Protein AF-A0A7X6T8M3-F1 (afdb_monomer)

Solvent-accessible surface area (backbone atoms only — not comparable to full-atom values): 5014 Å² total; per-residue (Å²): 136,89,83,80,79,85,68,85,74,80,83,73,79,74,70,76,72,84,44,70,64,59,55,50,49,49,52,52,49,52,52,49,50,52,42,62,74,58,28,73,69,47,51,51,49,48,53,50,48,48,52,50,46,46,51,53,44,51,53,36,64,70,35,56,64,57,44,46,52,52,45,45,69,76,47,71,84,80,86,86,129

Foldseek 3Di:
DDDDDDDDDPPPPCPPDCPVVVVVCVVVVVVVVVCVVCDPVNVVVVVVCCVVCCVVVVVCVVPVVNVVVVCCVVPPDDDDD

Secondary structure (DSSP, 8-state):
--------------PPP--HHHHHHHHHHHHHHHHHHH-HHHHHHHHHHHHHHHHHHHHHHH-HHHHHHHHHHHS------

Sequence (81 aa):
MQRPDQAGKPNRGGRPPLSSGVVGALIMFVFALLWVIFGFWKLLFILVLTLVGYYVGFRYFCDRDAIRKLIDRILPPGMFR

Structure (mmCIF, N/CA/C/O backbone):
data_AF-A0A7X6T8M3-F1
#
_entry.id   AF-A0A7X6T8M3-F1
#
loop_
_atom_site.group_PDB
_atom_site.id
_atom_site.type_symbol
_atom_site.label_atom_id
_atom_site.label_alt_id
_atom_site.label_comp_id
_atom_site.label_asym_id
_atom_site.label_entity_id
_atom_site.label_seq_id
_atom_site.pdbx_PDB_ins_code
_atom_site.Cartn_x
_atom_site.Cartn_y
_atom_site.Cartn_z
_atom_site.occupancy
_atom_site.B_iso_or_equiv
_atom_site.auth_seq_id
_atom_site.auth_comp_id
_atom_site.auth_asym_id
_atom_site.auth_atom_id
_atom_site.pdbx_PDB_model_num
ATOM 1 N N . MET A 1 1 ? 39.852 19.791 -59.093 1.00 51.00 1 MET A N 1
ATOM 2 C CA . MET A 1 1 ? 39.105 20.486 -58.022 1.00 51.00 1 MET A CA 1
ATOM 3 C C . MET A 1 1 ? 38.759 19.477 -56.940 1.00 51.00 1 MET A C 1
ATOM 5 O O . MET A 1 1 ? 37.777 18.758 -57.063 1.00 51.00 1 MET A O 1
ATOM 9 N N . GLN A 1 2 ? 39.628 19.360 -55.934 1.00 51.16 2 GLN A N 1
ATOM 10 C CA . GLN A 1 2 ? 39.369 18.578 -54.727 1.00 51.16 2 GLN A CA 1
ATOM 11 C C . GLN A 1 2 ? 38.256 19.253 -53.923 1.00 51.16 2 GLN A C 1
ATOM 13 O O . GLN A 1 2 ? 38.343 20.442 -53.628 1.00 51.16 2 GLN A O 1
ATOM 18 N N . ARG A 1 3 ? 37.228 18.491 -53.551 1.00 69.12 3 ARG A N 1
ATOM 19 C CA . ARG A 1 3 ? 36.410 18.800 -52.379 1.00 69.12 3 ARG A CA 1
ATOM 20 C C . ARG A 1 3 ? 36.765 17.793 -51.302 1.00 69.12 3 ARG A C 1
ATOM 22 O O . ARG A 1 3 ? 36.267 16.669 -51.374 1.00 69.12 3 ARG A O 1
ATOM 29 N N . PRO A 1 4 ? 37.623 18.147 -50.348 1.00 62.47 4 PRO A N 1
ATOM 30 C CA . PRO A 1 4 ? 37.765 17.347 -49.165 1.00 62.47 4 PRO A CA 1
ATOM 31 C C . PRO A 1 4 ? 36.831 17.933 -48.083 1.00 62.47 4 PRO A C 1
ATOM 33 O O . PRO A 1 4 ? 36.465 19.108 -48.098 1.00 62.47 4 PRO A O 1
ATOM 36 N N . ASP A 1 5 ? 36.413 17.058 -47.174 1.00 61.34 5 ASP A N 1
ATOM 37 C CA . ASP A 1 5 ? 35.991 17.416 -45.815 1.00 61.34 5 ASP A CA 1
ATOM 38 C C . ASP A 1 5 ? 34.520 17.799 -45.616 1.00 61.34 5 ASP A C 1
ATOM 40 O O . ASP A 1 5 ? 34.158 18.778 -44.964 1.00 61.34 5 ASP A O 1
ATOM 44 N N . GLN A 1 6 ? 33.640 16.916 -46.093 1.00 62.16 6 GLN A N 1
ATOM 45 C CA . GLN A 1 6 ? 32.356 16.678 -45.434 1.00 62.16 6 GLN A CA 1
ATOM 46 C C . GLN A 1 6 ? 32.586 16.389 -43.943 1.00 62.16 6 GLN A C 1
ATOM 48 O O . GLN A 1 6 ? 33.018 15.303 -43.561 1.00 62.16 6 GLN A O 1
ATOM 53 N N . ALA A 1 7 ? 32.276 17.400 -43.134 1.00 61.38 7 ALA A N 1
ATOM 54 C CA . ALA A 1 7 ? 31.537 17.306 -41.884 1.00 61.38 7 ALA A CA 1
ATOM 55 C C . ALA A 1 7 ? 31.858 16.072 -41.026 1.00 61.38 7 ALA A C 1
ATOM 57 O O . ALA A 1 7 ? 31.228 15.016 -41.139 1.00 61.38 7 ALA A O 1
ATOM 58 N N . GLY A 1 8 ? 32.785 16.256 -40.083 1.00 61.94 8 GLY A N 1
ATOM 59 C CA . GLY A 1 8 ? 32.937 15.363 -38.942 1.00 61.94 8 GLY A CA 1
ATOM 60 C C . GLY A 1 8 ? 31.579 15.128 -38.279 1.00 61.94 8 GLY A C 1
ATOM 61 O O . GLY A 1 8 ? 30.976 16.039 -37.711 1.00 61.94 8 GLY A O 1
ATOM 62 N N . LYS A 1 9 ? 31.075 13.895 -38.394 1.00 66.19 9 LYS A N 1
ATOM 63 C CA . LYS A 1 9 ? 29.848 13.447 -37.735 1.00 66.19 9 LYS A CA 1
ATOM 64 C C . LYS A 1 9 ? 29.974 13.689 -36.226 1.00 66.19 9 LYS A C 1
ATOM 66 O O . LYS A 1 9 ? 30.934 13.201 -35.626 1.00 66.19 9 LYS A O 1
ATOM 71 N N . PRO A 1 10 ? 29.003 14.354 -35.580 1.00 62.78 10 PRO A N 1
ATOM 72 C CA . PRO A 1 10 ? 29.000 14.458 -34.134 1.00 62.78 10 PRO A CA 1
ATOM 73 C C . PRO A 1 10 ? 28.816 13.058 -33.547 1.00 62.78 10 PRO A C 1
ATOM 75 O O . PRO A 1 10 ? 27.836 12.364 -33.834 1.00 62.78 10 PRO A O 1
ATOM 78 N N . ASN A 1 11 ? 29.780 12.651 -32.725 1.00 66.56 11 ASN A N 1
ATOM 79 C CA . ASN A 1 11 ? 29.712 11.463 -31.893 1.00 66.56 11 ASN A CA 1
ATOM 80 C C . ASN A 1 11 ? 28.603 11.679 -30.851 1.00 66.56 11 ASN A C 1
ATOM 82 O O . ASN A 1 11 ? 28.824 12.217 -29.767 1.00 66.56 11 ASN A O 1
ATOM 86 N N . ARG A 1 12 ? 27.363 11.344 -31.225 1.00 64.75 12 ARG A N 1
ATOM 87 C CA . ARG A 1 12 ? 26.234 11.290 -30.300 1.00 64.75 12 ARG A CA 1
ATOM 88 C C . ARG A 1 12 ? 26.439 10.065 -29.423 1.00 64.75 12 ARG A C 1
ATOM 90 O O . ARG A 1 12 ? 25.941 8.988 -29.735 1.00 64.75 12 ARG A O 1
ATOM 97 N N . GLY A 1 13 ? 27.176 10.262 -28.332 1.00 56.84 13 GLY A N 1
ATOM 98 C CA . GLY A 1 13 ? 27.144 9.392 -27.168 1.00 56.84 13 GLY A CA 1
ATOM 99 C C . GLY A 1 13 ? 25.695 9.259 -26.716 1.00 56.84 13 GLY A C 1
ATOM 100 O O . GLY A 1 13 ? 25.169 10.110 -25.998 1.00 56.84 13 GLY A O 1
ATOM 101 N N . GLY A 1 14 ? 25.031 8.223 -27.223 1.00 55.22 14 GLY A N 1
ATOM 102 C CA . GLY A 1 14 ? 23.678 7.855 -26.860 1.00 55.22 14 GLY A CA 1
ATOM 103 C C . GLY A 1 14 ? 23.695 7.394 -25.417 1.00 55.22 14 GLY A C 1
ATOM 104 O O . GLY A 1 14 ? 23.910 6.221 -25.137 1.00 55.22 14 GLY A O 1
ATOM 105 N N . ARG A 1 15 ? 23.484 8.329 -24.490 1.00 63.56 15 ARG A N 1
ATOM 106 C CA . ARG A 1 15 ? 22.990 7.976 -23.163 1.00 63.56 15 ARG A CA 1
ATOM 107 C C . ARG A 1 15 ? 21.671 7.244 -23.412 1.00 63.56 15 ARG A C 1
ATOM 109 O O . ARG A 1 15 ? 20.804 7.853 -24.043 1.00 63.56 15 ARG A O 1
ATOM 116 N N . PRO A 1 16 ? 21.525 5.966 -23.023 1.00 60.78 16 PRO A N 1
ATOM 117 C CA . PRO A 1 16 ? 20.273 5.262 -23.233 1.00 60.78 16 PRO A CA 1
ATOM 118 C C . PRO A 1 16 ? 19.180 6.079 -22.533 1.00 60.78 16 PRO A C 1
ATOM 120 O O . PRO A 1 16 ? 19.281 6.294 -21.321 1.00 60.78 16 PRO A O 1
ATOM 123 N N . PRO A 1 17 ? 18.175 6.608 -23.258 1.00 61.03 17 PRO A N 1
ATOM 124 C CA . PRO A 1 17 ? 17.016 7.165 -22.592 1.00 61.03 17 PRO A CA 1
ATOM 125 C C . PRO A 1 17 ? 16.416 6.001 -21.817 1.00 61.03 17 PRO A C 1
ATOM 127 O O . PRO A 1 17 ? 16.197 4.932 -22.390 1.00 61.03 17 PRO A O 1
ATOM 130 N N . LEU A 1 18 ? 16.253 6.178 -20.508 1.00 60.81 18 LEU A N 1
ATOM 131 C CA . LEU A 1 18 ? 15.622 5.207 -19.624 1.00 60.81 18 LEU A CA 1
ATOM 132 C C . LEU A 1 18 ? 14.243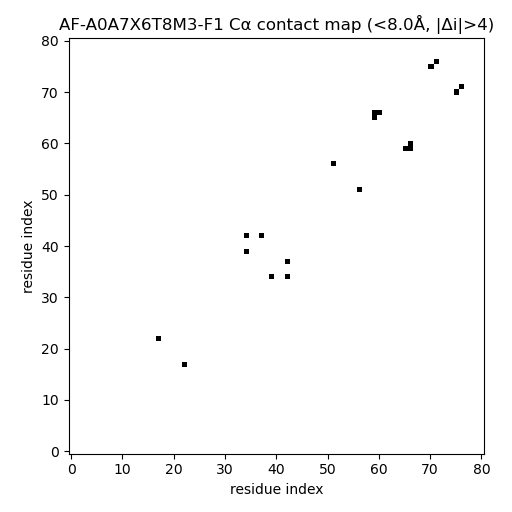 4.917 -20.210 1.00 60.81 18 LEU A C 1
ATOM 134 O O . LEU A 1 18 ? 13.309 5.705 -20.062 1.00 60.81 18 LEU A O 1
ATOM 138 N N . SER A 1 19 ? 14.170 3.847 -21.000 1.00 67.62 19 SER A N 1
ATOM 139 C CA . SER A 1 19 ? 12.979 3.521 -21.755 1.00 67.62 19 SER A CA 1
ATOM 140 C C . SER A 1 19 ? 11.893 3.220 -20.738 1.00 67.62 19 SER A C 1
ATOM 142 O O . SER A 1 19 ? 12.139 2.582 -19.711 1.00 67.62 19 SER A O 1
ATOM 144 N N . SER A 1 20 ? 10.676 3.677 -21.003 1.00 75.94 20 SER A N 1
ATOM 145 C CA . SER A 1 20 ? 9.522 3.405 -20.145 1.00 75.94 20 SER A CA 1
ATOM 146 C C . SER A 1 20 ? 9.357 1.899 -19.871 1.00 75.94 20 SER A C 1
ATOM 148 O O . SER A 1 20 ? 8.844 1.515 -18.824 1.00 75.94 20 SER A O 1
ATOM 150 N N . GLY A 1 21 ? 9.875 1.047 -20.767 1.00 81.06 21 GLY A N 1
ATOM 151 C CA . GLY A 1 21 ? 9.963 -0.401 -20.586 1.00 81.06 21 GLY A CA 1
ATOM 152 C C . GLY A 1 21 ? 10.912 -0.846 -19.468 1.00 81.06 21 GLY A C 1
ATOM 153 O O . GLY A 1 21 ? 10.550 -1.734 -18.703 1.00 81.06 21 GLY A O 1
ATOM 154 N N . VAL A 1 22 ? 12.082 -0.218 -19.308 1.00 86.81 22 VAL A N 1
ATOM 155 C CA . 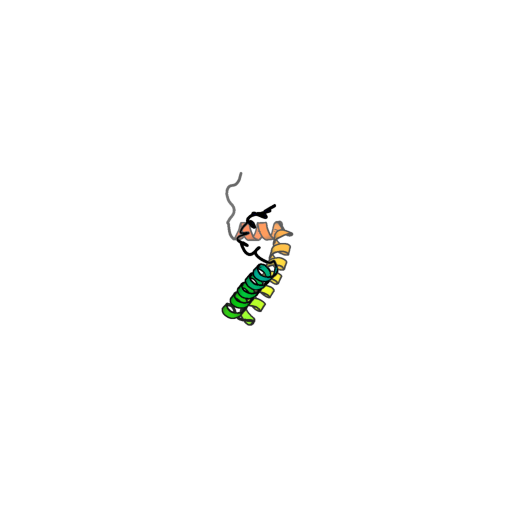VAL A 1 22 ? 13.011 -0.535 -18.204 1.00 86.81 22 VAL A CA 1
ATOM 156 C C . VAL A 1 22 ? 12.412 -0.123 -16.862 1.00 86.81 22 VAL A C 1
ATOM 158 O O . VAL A 1 22 ? 12.511 -0.871 -15.893 1.00 86.81 22 VAL A O 1
ATOM 161 N N . VAL A 1 23 ? 11.733 1.026 -16.809 1.00 87.62 23 VAL A N 1
ATOM 162 C CA . VAL A 1 23 ? 11.051 1.485 -15.589 1.00 87.62 23 VAL A CA 1
ATOM 163 C C . VAL A 1 23 ? 9.904 0.541 -15.223 1.00 87.62 23 VAL A C 1
ATOM 165 O O . VAL A 1 23 ? 9.811 0.111 -14.077 1.00 87.62 23 VAL A O 1
ATOM 168 N N . GLY A 1 24 ? 9.073 0.152 -16.196 1.00 90.75 24 GLY A N 1
ATOM 169 C CA . GLY A 1 24 ? 7.986 -0.804 -15.971 1.00 90.75 24 GLY A CA 1
ATOM 170 C C . GLY A 1 24 ? 8.487 -2.179 -15.520 1.00 90.75 24 GLY A C 1
ATOM 171 O O . GLY A 1 24 ? 7.955 -2.746 -14.565 1.00 90.75 24 GLY A O 1
ATOM 172 N N . ALA A 1 25 ? 9.550 -2.683 -16.152 1.00 91.06 25 ALA A N 1
ATOM 173 C CA . ALA A 1 25 ? 10.177 -3.944 -15.772 1.00 91.06 25 ALA A CA 1
ATOM 174 C C . ALA A 1 25 ? 10.753 -3.885 -14.351 1.00 91.06 25 ALA A C 1
ATOM 176 O O . ALA A 1 25 ? 10.545 -4.816 -13.579 1.00 91.06 25 ALA A O 1
ATOM 177 N N . LEU A 1 26 ? 11.415 -2.785 -13.977 1.00 92.94 26 LEU A N 1
ATOM 178 C CA . LEU A 1 26 ? 11.968 -2.610 -12.635 1.00 92.94 26 LEU A CA 1
ATOM 179 C C . LEU A 1 26 ? 10.865 -2.572 -11.571 1.00 92.94 26 LEU A C 1
ATOM 181 O O . LEU A 1 26 ? 10.989 -3.230 -10.541 1.00 92.94 26 LEU A O 1
ATOM 185 N N . ILE A 1 27 ? 9.769 -1.854 -11.835 1.00 93.44 27 ILE A N 1
ATOM 186 C CA . ILE A 1 27 ? 8.629 -1.776 -10.914 1.00 93.44 27 ILE A CA 1
ATOM 187 C C . ILE A 1 27 ? 8.028 -3.165 -10.702 1.00 93.44 27 ILE A C 1
ATOM 189 O O . ILE A 1 27 ? 7.885 -3.593 -9.559 1.00 93.44 27 ILE A O 1
ATOM 193 N N . MET A 1 28 ? 7.722 -3.890 -11.781 1.00 89.94 28 MET A N 1
ATOM 194 C CA . MET A 1 28 ? 7.120 -5.223 -11.678 1.00 89.94 28 MET A CA 1
ATOM 195 C C . MET A 1 28 ? 8.076 -6.250 -11.074 1.00 89.94 28 MET A C 1
ATOM 197 O O . MET A 1 28 ? 7.639 -7.107 -10.313 1.00 89.94 28 MET A O 1
ATOM 201 N N . PHE A 1 29 ? 9.376 -6.144 -11.349 1.00 92.75 29 PHE A N 1
ATOM 202 C CA . PHE A 1 29 ? 10.391 -6.999 -10.743 1.00 92.75 29 PHE A CA 1
ATOM 203 C C . PHE A 1 29 ? 10.465 -6.795 -9.228 1.00 92.75 29 PHE A C 1
ATOM 205 O O . PHE A 1 29 ? 10.425 -7.766 -8.478 1.00 92.75 29 PHE A O 1
ATOM 212 N N . VAL A 1 30 ? 10.496 -5.541 -8.765 1.00 91.94 30 VAL A N 1
ATOM 213 C CA . VAL A 1 30 ? 10.473 -5.217 -7.332 1.00 91.94 30 VAL A CA 1
ATOM 214 C C . VAL A 1 30 ? 9.165 -5.694 -6.700 1.00 91.94 30 VAL A C 1
ATOM 216 O O . VAL A 1 30 ? 9.193 -6.343 -5.658 1.00 91.94 30 VAL A O 1
ATOM 219 N N . PHE A 1 31 ? 8.026 -5.458 -7.352 1.00 89.69 31 PHE A N 1
ATOM 220 C CA . PHE A 1 31 ? 6.721 -5.896 -6.856 1.00 89.69 31 PHE A CA 1
ATOM 221 C C . PHE A 1 31 ? 6.631 -7.424 -6.732 1.00 89.69 31 PHE A C 1
ATOM 223 O O . PHE A 1 31 ? 6.169 -7.940 -5.715 1.00 89.69 31 PHE A O 1
ATOM 230 N N . ALA A 1 32 ? 7.127 -8.155 -7.732 1.00 87.50 32 ALA A N 1
ATOM 231 C CA . ALA A 1 32 ? 7.199 -9.611 -7.720 1.00 87.50 32 ALA A CA 1
ATOM 232 C C . ALA A 1 32 ? 8.150 -10.126 -6.632 1.00 87.50 32 ALA A C 1
ATOM 234 O O . ALA A 1 32 ? 7.829 -11.092 -5.943 1.00 87.50 32 ALA A O 1
ATOM 235 N N . LEU A 1 33 ? 9.293 -9.466 -6.428 1.00 89.69 33 LEU A N 1
ATOM 236 C CA . LEU A 1 33 ? 10.242 -9.838 -5.383 1.00 89.69 33 LEU A CA 1
ATOM 237 C C . LEU A 1 33 ? 9.629 -9.650 -3.987 1.00 89.69 33 LEU A C 1
ATOM 239 O O . LEU A 1 33 ? 9.720 -10.550 -3.152 1.00 89.69 33 LEU A O 1
ATOM 243 N N . LEU A 1 34 ? 8.927 -8.533 -3.756 1.00 84.19 34 LEU A N 1
ATOM 244 C CA . LEU A 1 34 ? 8.147 -8.313 -2.533 1.00 84.19 34 LEU A CA 1
ATOM 245 C C . LEU A 1 34 ? 7.071 -9.394 -2.354 1.00 84.19 34 LEU A C 1
ATOM 247 O O . LEU A 1 34 ? 6.915 -9.920 -1.252 1.00 84.19 34 LEU A O 1
ATOM 251 N N . TRP A 1 35 ? 6.366 -9.756 -3.431 1.00 84.38 35 TRP A N 1
ATOM 252 C CA . TRP A 1 35 ? 5.349 -10.810 -3.417 1.00 84.38 35 TRP A CA 1
ATOM 253 C C . TRP A 1 35 ? 5.934 -12.168 -3.021 1.00 84.38 35 TRP A C 1
ATOM 255 O O . TRP A 1 35 ? 5.335 -12.888 -2.224 1.00 84.38 35 TRP A O 1
ATOM 265 N N . VAL A 1 36 ? 7.108 -12.526 -3.545 1.00 82.44 36 VAL A N 1
ATOM 266 C CA . VAL A 1 36 ? 7.788 -13.793 -3.241 1.00 82.44 36 VAL A CA 1
ATOM 267 C C . VAL A 1 36 ? 8.298 -13.823 -1.797 1.00 82.44 36 VAL A C 1
ATOM 269 O O . VAL A 1 36 ? 8.123 -14.837 -1.125 1.00 82.44 36 VAL A O 1
ATOM 272 N N . ILE A 1 37 ? 8.867 -12.720 -1.291 1.00 80.00 37 ILE A N 1
ATOM 273 C CA . ILE A 1 37 ? 9.400 -12.634 0.082 1.00 80.00 37 ILE A CA 1
ATOM 274 C C . ILE A 1 37 ? 8.277 -12.701 1.126 1.00 80.00 37 ILE A C 1
ATOM 276 O O . ILE A 1 37 ? 8.386 -13.417 2.124 1.00 80.00 37 ILE A O 1
ATOM 280 N N . PHE A 1 38 ? 7.181 -11.970 0.912 1.00 74.50 38 PHE A N 1
ATOM 281 C CA . PHE A 1 38 ? 6.017 -12.054 1.795 1.00 74.50 38 PHE A CA 1
ATOM 282 C C . PHE A 1 38 ? 5.271 -13.387 1.605 1.00 74.50 38 PHE A C 1
ATOM 284 O O . PHE A 1 38 ? 4.783 -13.972 2.576 1.00 74.50 38 PHE A O 1
ATOM 291 N N . GLY A 1 39 ? 5.247 -13.912 0.382 1.00 77.06 39 GLY A N 1
ATOM 292 C CA . GLY A 1 39 ? 4.451 -15.062 -0.025 1.00 77.06 39 GLY A CA 1
ATOM 293 C C . GLY A 1 39 ? 2.998 -14.672 -0.318 1.00 77.06 39 GLY A C 1
ATOM 294 O O . GLY A 1 39 ? 2.462 -13.718 0.251 1.00 77.06 39 GLY A O 1
ATOM 295 N N . PHE A 1 40 ? 2.330 -15.453 -1.177 1.00 71.31 40 PHE A N 1
ATOM 296 C CA . PHE A 1 40 ? 0.931 -15.244 -1.593 1.00 71.31 40 PHE A CA 1
ATOM 297 C C . PHE A 1 40 ? -0.017 -15.023 -0.404 1.00 71.31 40 PHE A C 1
ATOM 299 O O . PHE A 1 40 ? -0.867 -14.136 -0.420 1.00 71.31 40 PHE A O 1
ATOM 306 N N . TRP A 1 41 ? 0.184 -15.793 0.666 1.00 73.88 41 TRP A N 1
ATOM 307 C CA . TRP A 1 41 ? -0.659 -15.739 1.855 1.00 73.88 41 TRP A CA 1
ATOM 308 C C . TRP A 1 41 ? -0.483 -14.459 2.674 1.00 73.88 41 TRP A C 1
ATOM 310 O O . TRP A 1 41 ? -1.473 -13.914 3.155 1.00 73.88 41 TRP A O 1
ATOM 320 N N . LYS A 1 42 ? 0.744 -13.932 2.810 1.00 81.50 42 LYS A N 1
ATOM 321 C CA . LYS A 1 42 ? 0.939 -12.686 3.562 1.00 81.50 42 LYS A CA 1
ATOM 322 C C . LYS A 1 42 ? 0.481 -11.469 2.778 1.00 81.50 42 LYS A C 1
ATOM 324 O O . LYS A 1 42 ? -0.015 -10.539 3.398 1.00 81.50 42 LYS A O 1
ATOM 329 N N . LEU A 1 43 ? 0.614 -11.460 1.451 1.00 83.62 43 LEU A N 1
ATOM 330 C CA . LEU A 1 43 ? 0.088 -10.350 0.662 1.00 83.62 43 LEU A CA 1
ATOM 331 C C . LE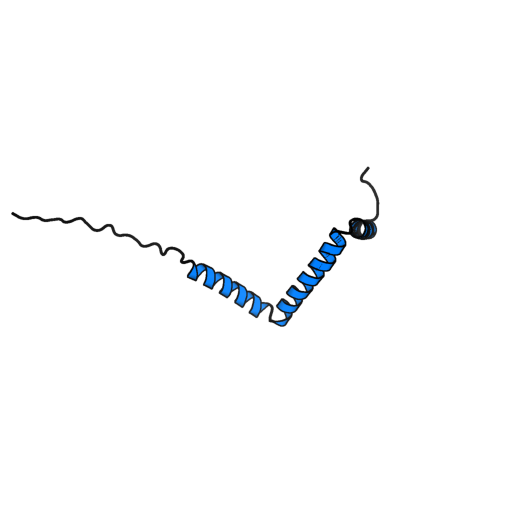U A 1 43 ? -1.442 -10.331 0.687 1.00 83.62 43 LEU A C 1
ATOM 333 O O . LEU A 1 43 ? -2.018 -9.271 0.892 1.00 83.62 43 LEU A O 1
ATOM 337 N N . LEU A 1 44 ? -2.095 -11.491 0.550 1.00 85.25 44 LEU A N 1
ATOM 338 C CA . LEU A 1 44 ? -3.545 -11.593 0.717 1.00 85.25 44 LEU A CA 1
ATOM 339 C C . LEU A 1 44 ? -3.963 -11.130 2.120 1.00 85.25 44 LEU A C 1
ATOM 341 O O . LEU A 1 44 ? -4.902 -10.352 2.251 1.00 85.25 44 LEU A O 1
ATOM 345 N N . PHE A 1 45 ? -3.230 -11.550 3.157 1.00 88.50 45 PHE A N 1
ATOM 346 C CA . PHE A 1 45 ? -3.478 -11.114 4.529 1.00 88.50 45 PHE A CA 1
ATOM 347 C C . PHE A 1 45 ? -3.316 -9.601 4.686 1.00 88.50 45 PHE A C 1
ATOM 349 O O . PHE A 1 45 ? -4.209 -8.965 5.230 1.00 88.50 45 PHE A O 1
ATOM 356 N N . ILE A 1 46 ? -2.233 -9.009 4.167 1.00 85.56 46 ILE A N 1
ATOM 357 C CA . ILE A 1 46 ? -2.025 -7.555 4.166 1.00 85.56 46 ILE A CA 1
ATOM 358 C C . ILE A 1 46 ? -3.142 -6.857 3.393 1.00 85.56 46 ILE A C 1
ATOM 360 O O . ILE A 1 46 ? -3.666 -5.874 3.882 1.00 85.56 46 ILE A O 1
ATOM 364 N N . LEU A 1 47 ? -3.548 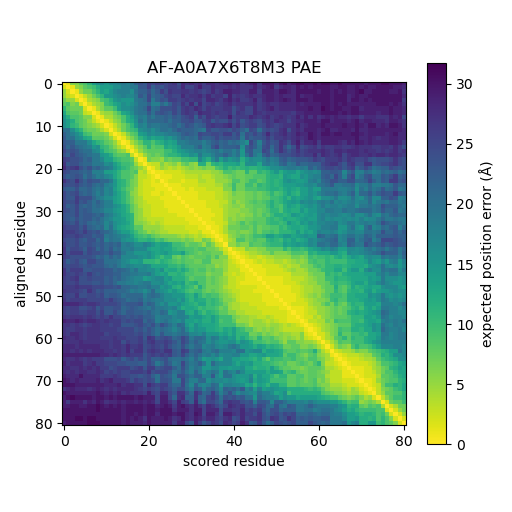-7.362 2.228 1.00 88.69 47 LEU A N 1
ATOM 365 C CA . LEU A 1 47 ? -4.568 -6.741 1.387 1.00 88.69 47 LEU A CA 1
ATOM 366 C C . LEU A 1 47 ? -5.935 -6.752 2.076 1.00 88.69 47 LEU A C 1
ATOM 368 O O . LEU A 1 47 ? -6.615 -5.728 2.115 1.00 88.69 47 LEU A O 1
ATOM 372 N N . VAL A 1 48 ? -6.308 -7.882 2.681 1.00 89.88 48 VAL A N 1
ATOM 373 C CA . VAL A 1 48 ? -7.524 -7.998 3.491 1.00 89.88 48 VAL A CA 1
ATOM 374 C C . VAL A 1 48 ? -7.417 -7.119 4.735 1.00 89.88 48 VAL A C 1
ATOM 376 O O . VAL A 1 48 ? -8.356 -6.391 5.029 1.00 89.88 48 VAL A O 1
ATOM 379 N N . LEU A 1 49 ? -6.281 -7.107 5.434 1.00 89.25 49 LEU A N 1
ATOM 380 C CA . LEU A 1 49 ? -6.065 -6.269 6.615 1.00 89.25 49 LEU A CA 1
ATOM 381 C C . LEU A 1 49 ? -6.063 -4.776 6.270 1.00 89.25 49 LEU A C 1
ATOM 383 O O . LEU A 1 49 ? -6.543 -3.977 7.060 1.00 89.25 49 LEU A O 1
ATOM 387 N N . THR A 1 50 ? -5.569 -4.383 5.100 1.00 89.94 50 THR A N 1
ATOM 388 C CA . THR A 1 50 ? -5.633 -3.013 4.592 1.00 89.94 50 THR A CA 1
ATOM 389 C C . THR A 1 50 ? -7.057 -2.659 4.201 1.00 89.94 50 THR A C 1
ATOM 391 O O . THR A 1 50 ? -7.488 -1.559 4.508 1.00 89.94 50 THR A O 1
ATOM 394 N N . LEU A 1 51 ? -7.819 -3.568 3.589 1.00 89.81 51 LEU A N 1
ATOM 395 C CA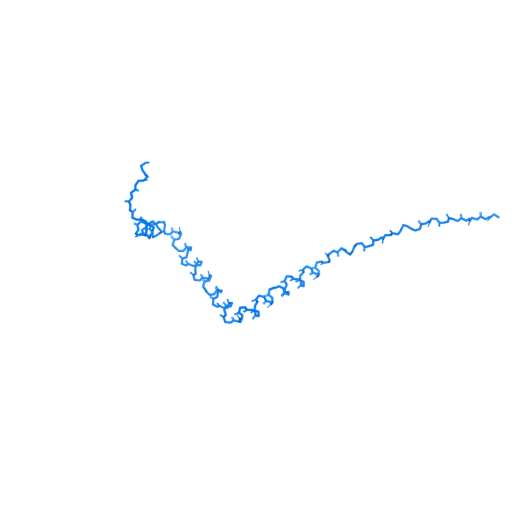 . LEU A 1 51 ? -9.220 -3.323 3.250 1.00 89.81 51 LEU A CA 1
ATOM 396 C C . LEU A 1 51 ? -10.086 -3.213 4.511 1.00 89.81 51 LEU A C 1
ATOM 398 O O . LEU A 1 51 ? -10.866 -2.276 4.645 1.00 89.81 51 LEU A O 1
ATOM 402 N N . VAL A 1 52 ? -9.899 -4.127 5.464 1.00 89.06 52 VAL A N 1
ATOM 403 C CA . VAL A 1 52 ? -10.560 -4.118 6.774 1.00 89.06 52 VAL A CA 1
ATOM 404 C C . VAL A 1 52 ? -10.098 -2.917 7.584 1.00 89.06 52 VAL A C 1
ATOM 406 O O . VAL A 1 52 ? -10.926 -2.204 8.123 1.00 89.06 52 VAL A O 1
ATOM 409 N N . GLY A 1 53 ? -8.802 -2.640 7.643 1.00 86.25 53 GLY A N 1
ATOM 410 C CA . GLY A 1 53 ? -8.230 -1.497 8.346 1.00 86.25 53 GLY A CA 1
ATOM 411 C C . GLY A 1 53 ? -8.635 -0.163 7.726 1.00 86.25 53 GLY A C 1
ATOM 412 O O . GLY A 1 53 ? -8.881 0.784 8.458 1.00 86.25 53 GLY A O 1
ATOM 413 N N . TYR A 1 54 ? -8.785 -0.087 6.403 1.00 87.00 54 TYR A N 1
ATOM 414 C CA . TYR A 1 54 ? -9.349 1.070 5.715 1.00 87.00 54 TYR A CA 1
ATOM 415 C C . TYR A 1 54 ? -10.844 1.183 5.984 1.00 87.00 54 TYR A C 1
ATOM 417 O O . TYR A 1 54 ? -11.306 2.275 6.256 1.00 87.00 54 TYR A O 1
ATOM 425 N N . TYR A 1 55 ? -11.608 0.091 5.973 1.00 85.75 55 TYR A N 1
ATOM 426 C CA . TYR A 1 55 ? -13.044 0.133 6.249 1.00 85.75 55 TYR A CA 1
ATOM 427 C C . TYR A 1 55 ? -13.331 0.490 7.711 1.00 85.75 55 TYR A C 1
ATOM 429 O O . TYR A 1 55 ? -14.104 1.401 7.985 1.00 85.75 55 TYR A O 1
ATOM 437 N N . VAL A 1 56 ? -12.662 -0.179 8.653 1.00 82.06 56 VAL A N 1
ATOM 438 C CA . VAL A 1 56 ? -12.707 0.095 10.094 1.00 82.06 56 VAL A CA 1
ATOM 439 C C . VAL A 1 56 ? -12.157 1.483 10.366 1.00 82.06 56 VAL A C 1
ATOM 441 O O . VAL A 1 56 ? -12.805 2.241 11.067 1.00 82.06 56 VAL A O 1
ATOM 444 N N . GLY A 1 57 ? -11.014 1.839 9.785 1.00 77.12 57 GLY A N 1
ATOM 445 C CA 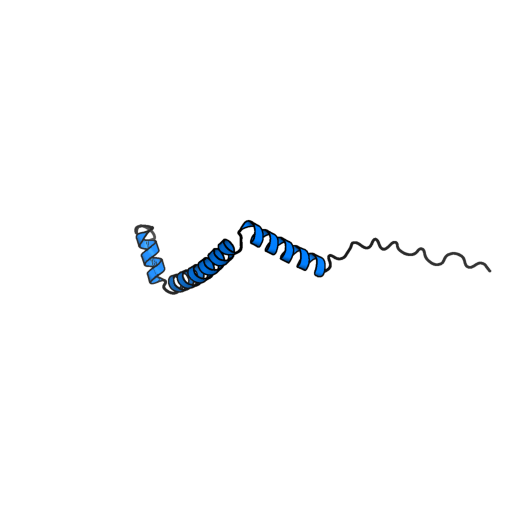. GLY A 1 57 ? -10.382 3.144 9.929 1.00 77.12 57 GLY A CA 1
ATOM 446 C C . GLY A 1 57 ? -11.249 4.264 9.376 1.00 77.12 57 GLY A C 1
ATOM 447 O O . GLY A 1 57 ? -11.500 5.214 10.093 1.00 77.12 57 GLY A O 1
ATOM 448 N N . PHE A 1 58 ? -11.779 4.142 8.161 1.00 73.12 58 PHE A N 1
ATOM 449 C CA . PHE A 1 58 ? -12.706 5.098 7.551 1.00 73.12 58 PHE A CA 1
ATOM 450 C C . PHE A 1 58 ? -14.011 5.196 8.345 1.00 73.12 58 PHE A C 1
ATOM 452 O O . PHE A 1 58 ? -14.479 6.297 8.616 1.00 73.12 58 PHE A O 1
ATOM 459 N N . ARG A 1 59 ? -14.565 4.065 8.803 1.00 67.56 59 ARG A N 1
ATOM 460 C CA . ARG A 1 59 ? -15.746 4.035 9.675 1.00 67.56 59 ARG A CA 1
ATOM 461 C C . ARG A 1 59 ? -15.472 4.731 11.011 1.00 67.56 59 ARG A C 1
ATOM 463 O O . ARG A 1 59 ? -16.276 5.562 11.408 1.00 67.56 59 ARG A O 1
ATOM 470 N N . TYR A 1 60 ? -14.339 4.456 11.658 1.00 60.53 60 TYR A N 1
ATOM 471 C CA . TYR A 1 60 ? -13.914 5.098 12.907 1.00 60.53 60 TYR A CA 1
ATOM 472 C C . TYR A 1 60 ? -13.549 6.577 12.716 1.00 60.53 60 TYR A C 1
ATOM 474 O O . TYR A 1 60 ? -13.839 7.387 13.586 1.00 60.53 60 TYR A O 1
ATOM 482 N N . PHE A 1 61 ? -12.937 6.955 11.592 1.00 59.91 61 PHE A N 1
ATOM 483 C CA . PHE A 1 61 ? -12.593 8.344 11.270 1.00 59.91 61 PHE A CA 1
ATOM 484 C C . PHE A 1 61 ? -13.817 9.188 10.920 1.00 59.91 61 PHE A C 1
ATOM 486 O O . PHE A 1 61 ? -13.843 10.371 11.264 1.00 59.91 61 PHE A O 1
ATOM 493 N N . CYS A 1 62 ? -14.831 8.599 10.281 1.00 58.41 62 CYS A N 1
ATOM 494 C CA . CYS A 1 62 ? -16.131 9.239 10.089 1.00 58.41 62 CYS A CA 1
ATOM 495 C C . CYS A 1 62 ? -16.869 9.428 11.417 1.00 58.41 62 CYS A C 1
ATOM 497 O O . CYS A 1 62 ? -17.464 10.479 11.643 1.00 58.41 62 CYS A O 1
ATOM 499 N N . ASP A 1 63 ? -16.800 8.442 12.307 1.00 64.81 63 ASP A N 1
ATOM 500 C CA . ASP A 1 63 ? -17.416 8.489 13.628 1.00 64.81 63 ASP A CA 1
ATOM 501 C C . ASP A 1 63 ? -16.457 9.188 14.609 1.00 64.81 63 ASP A C 1
ATOM 503 O O . ASP A 1 63 ? -15.792 8.561 15.439 1.00 64.81 63 ASP A O 1
ATOM 507 N N . ARG A 1 64 ? -16.328 10.522 14.487 1.00 62.53 64 ARG A N 1
ATOM 508 C CA . ARG A 1 64 ? -15.469 11.330 15.379 1.00 62.53 64 ARG A CA 1
ATOM 509 C C . ARG A 1 64 ? -15.728 11.028 16.854 1.00 62.53 64 ARG A C 1
ATOM 511 O O . ARG A 1 64 ? -14.794 11.125 17.642 1.00 62.53 64 ARG A O 1
ATOM 518 N N . ASP A 1 65 ? -16.944 10.632 17.213 1.00 68.06 65 ASP A N 1
ATOM 519 C CA . ASP A 1 65 ? -17.322 10.213 18.560 1.00 68.06 65 ASP A CA 1
ATOM 520 C C . ASP A 1 65 ? -16.732 8.855 18.965 1.00 68.06 65 ASP A C 1
ATOM 522 O O . ASP A 1 65 ? -16.324 8.695 20.114 1.00 68.06 65 ASP A O 1
ATOM 526 N N . ALA A 1 66 ? -16.618 7.886 18.050 1.00 68.25 66 ALA A N 1
ATOM 527 C CA . ALA A 1 66 ? -15.976 6.597 18.318 1.00 68.25 66 ALA A CA 1
ATOM 528 C C . ALA A 1 66 ? -14.451 6.726 18.426 1.00 68.25 66 ALA A C 1
ATOM 530 O O . ALA A 1 66 ? -13.852 6.134 19.326 1.00 68.25 66 ALA A O 1
ATOM 531 N N . ILE A 1 67 ? -13.825 7.537 17.561 1.00 73.56 67 ILE A N 1
ATOM 532 C CA . ILE A 1 67 ? -12.401 7.883 17.684 1.00 73.56 67 ILE A CA 1
ATOM 533 C C . ILE A 1 67 ? -12.137 8.672 18.966 1.00 73.56 67 ILE A C 1
ATOM 535 O O . ILE A 1 67 ? -11.197 8.334 19.678 1.00 73.56 67 ILE A O 1
ATOM 539 N N . ARG A 1 68 ? -12.977 9.664 19.305 1.00 69.94 68 ARG A N 1
ATOM 540 C CA . ARG A 1 68 ? -12.869 10.424 20.561 1.00 69.94 68 ARG A CA 1
ATOM 541 C C . ARG A 1 68 ? -13.037 9.518 21.771 1.00 69.94 68 ARG A C 1
ATOM 543 O O . ARG A 1 68 ? -12.175 9.544 22.626 1.00 69.94 68 ARG A O 1
ATOM 550 N N . LYS A 1 69 ? -14.046 8.641 21.809 1.00 73.75 69 LYS A N 1
ATOM 551 C CA . LYS A 1 69 ? -14.239 7.684 22.915 1.00 73.75 69 LYS A CA 1
ATOM 552 C C . LYS A 1 69 ? -13.105 6.670 23.050 1.00 73.75 69 LYS A C 1
ATOM 554 O O . LYS A 1 69 ? -12.780 6.280 24.168 1.00 73.75 69 LYS A O 1
ATOM 559 N N . LEU A 1 70 ? -12.530 6.203 21.939 1.00 75.88 70 LEU A N 1
ATOM 560 C CA . LEU A 1 70 ? -11.403 5.270 21.971 1.00 75.88 70 LEU A CA 1
ATOM 561 C C . LEU A 1 70 ? -10.120 5.980 22.426 1.00 75.88 70 LEU A C 1
ATOM 563 O O . LEU A 1 70 ? -9.374 5.424 23.229 1.00 75.88 70 LEU A O 1
ATOM 567 N N . ILE A 1 71 ? -9.911 7.220 21.974 1.00 72.75 71 ILE A N 1
ATOM 568 C CA . ILE A 1 71 ? -8.813 8.087 22.410 1.00 72.75 71 ILE A CA 1
ATOM 569 C C . ILE A 1 71 ? -8.974 8.489 23.879 1.00 72.75 71 ILE A C 1
ATOM 571 O O . ILE A 1 71 ? -8.033 8.310 24.628 1.00 72.75 71 ILE A O 1
ATOM 575 N N . ASP A 1 72 ? -10.149 8.914 24.333 1.00 68.25 72 ASP A N 1
ATOM 576 C CA . ASP A 1 72 ? -10.422 9.288 25.733 1.00 68.25 72 ASP A CA 1
ATOM 577 C C . ASP A 1 72 ? -10.2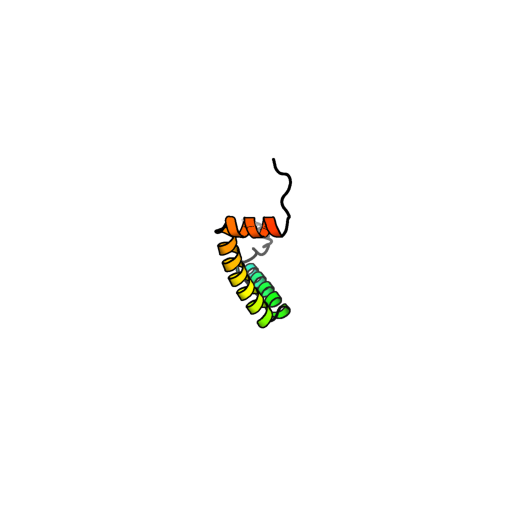64 8.103 26.700 1.00 68.25 72 ASP A C 1
ATOM 579 O O . ASP A 1 72 ? -10.025 8.277 27.895 1.00 68.25 72 ASP A O 1
ATOM 583 N N . ARG A 1 73 ? -10.417 6.870 26.198 1.00 68.25 73 ARG A N 1
ATOM 584 C CA . ARG A 1 73 ? -10.245 5.643 26.984 1.00 68.25 73 ARG A CA 1
ATOM 585 C C . ARG A 1 73 ? -8.810 5.117 26.976 1.00 68.25 73 ARG A C 1
ATOM 587 O O . ARG A 1 73 ? -8.424 4.455 27.935 1.00 68.25 73 ARG A O 1
ATOM 594 N N . ILE A 1 74 ? -8.038 5.384 25.920 1.00 71.75 74 ILE A N 1
ATOM 595 C CA . ILE A 1 74 ? -6.618 5.000 25.818 1.00 71.75 74 ILE A CA 1
ATOM 596 C C . ILE A 1 74 ? -5.682 6.095 26.359 1.00 71.75 74 ILE A C 1
ATOM 598 O O . ILE A 1 74 ? -4.601 5.800 26.857 1.00 71.75 74 ILE A O 1
ATOM 602 N N . LEU A 1 75 ? -6.117 7.350 26.296 1.00 62.62 75 LEU A N 1
ATOM 603 C CA . LEU A 1 75 ? -5.490 8.535 26.858 1.00 62.62 75 LEU A CA 1
ATOM 604 C C . LEU A 1 75 ? -6.502 9.138 27.837 1.00 62.62 75 LEU A C 1
ATOM 606 O O . LEU A 1 75 ? -7.371 9.900 27.415 1.00 62.62 75 LEU A O 1
ATOM 610 N N . PRO A 1 76 ? -6.446 8.751 29.126 1.00 58.41 76 PRO A N 1
ATOM 611 C CA . PRO A 1 76 ? -7.371 9.251 30.128 1.00 58.41 76 PRO A CA 1
ATOM 612 C C . PRO A 1 76 ? -7.417 10.790 30.130 1.00 58.41 76 PRO A C 1
ATOM 614 O O . PRO A 1 76 ? -6.409 11.453 29.873 1.00 58.41 76 PRO A O 1
ATOM 617 N N . PRO A 1 77 ? -8.596 11.357 30.418 1.00 65.56 77 PRO A N 1
ATOM 618 C CA . PRO A 1 77 ? -8.899 12.764 30.218 1.00 65.56 77 PRO A CA 1
ATOM 619 C C . PRO A 1 77 ? -8.124 13.647 31.196 1.00 65.56 77 PRO A C 1
ATOM 621 O O . PRO A 1 77 ? -8.162 13.437 32.408 1.00 65.56 77 PRO A O 1
ATOM 624 N N . GLY A 1 78 ? -7.485 14.694 30.678 1.00 58.22 78 GLY A N 1
ATOM 625 C CA . GLY A 1 78 ? -6.966 15.770 31.512 1.00 58.22 78 GLY A CA 1
ATOM 626 C C . GLY A 1 78 ? -6.036 16.715 30.767 1.00 58.22 78 GLY A C 1
ATOM 627 O O . GLY A 1 78 ? -4.922 16.344 30.429 1.00 58.22 78 GLY A O 1
ATOM 628 N N . MET A 1 79 ? -6.466 17.972 30.649 1.00 54.91 79 MET A N 1
ATOM 629 C CA . MET A 1 79 ? -5.654 19.151 30.315 1.00 54.91 79 MET A CA 1
ATOM 630 C C . MET A 1 79 ? -5.450 19.489 28.832 1.00 54.91 79 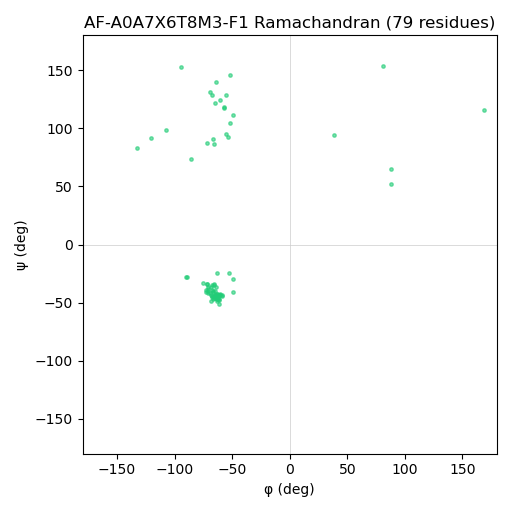MET A C 1
ATOM 632 O O . MET A 1 79 ? -4.318 19.600 28.389 1.00 54.91 79 MET A O 1
ATOM 636 N N . PHE A 1 80 ? -6.515 19.838 28.110 1.00 54.12 80 PHE A N 1
ATOM 637 C CA . PHE A 1 80 ? -6.406 20.958 27.163 1.00 54.12 80 PHE A CA 1
ATOM 638 C 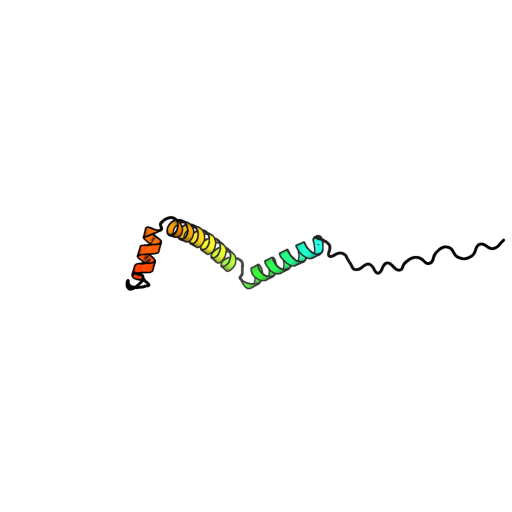C . PHE A 1 80 ? -7.618 21.868 27.367 1.00 54.12 80 PHE A C 1
ATOM 640 O O . PHE A 1 80 ? -8.672 21.693 26.758 1.00 54.12 80 PHE A O 1
ATOM 647 N N . ARG A 1 81 ? -7.465 22.740 28.372 1.00 52.59 81 ARG A N 1
ATOM 648 C CA . ARG A 1 81 ? -8.225 23.988 28.506 1.00 52.59 81 ARG A CA 1
ATOM 649 C C . ARG A 1 81 ? -7.737 24.967 27.449 1.00 52.59 81 ARG A C 1
ATOM 651 O O . ARG A 1 81 ? -6.528 24.894 27.131 1.00 52.59 81 ARG A O 1
#

Mean predicted aligned error: 16.56 Å

pLDDT: mean 73.81, std 12.49, range [51.0, 93.44]

Radius of gyration: 29.61 Å; Cα contacts (8 Å, |Δi|>4): 10; chains: 1; bounding box: 57×40×90 Å